Protein AF-A0A0Q4Y035-F1 (afdb_monomer_lite)

Secondary structure (DSSP, 8-state):
-HHHHHHHHHHHHHHHHHHHHHHHH---HHHHHSS----TT--SSS-SSS-TT--SPPPP-------

Radius of gyration: 29.1 Å; chains: 1; bounding box: 64×31×70 Å

Foldseek 3Di:
DVVVVVVVVVVVVVVVVVVVVVVVVDDPPCNVPVPPPCPLVCNPDDDNPDPPPDPPDDPDPPDDDDD

Sequence (67 aa):
MKAFIIALVVAVALGTLAAMLLNQQQRFAYQAFTTSGTRVSDPAGHSNLVGPQWNGVTPDPEKPSKS

pLDDT: mean 71.16, std 18.3, range [43.94, 98.25]

Structure (mmCIF, N/CA/C/O backbone):
data_AF-A0A0Q4Y035-F1
#
_entry.id   AF-A0A0Q4Y035-F1
#
loop_
_atom_site.group_PDB
_atom_site.id
_atom_site.type_symbol
_atom_site.label_atom_id
_atom_site.label_alt_id
_atom_site.label_comp_id
_atom_site.label_asym_id
_atom_site.label_entity_id
_atom_site.label_seq_id
_atom_site.pdbx_PDB_ins_code
_atom_site.Cartn_x
_atom_site.Cartn_y
_atom_site.Cartn_z
_atom_site.occupancy
_atom_site.B_iso_or_equiv
_atom_site.auth_seq_id
_atom_site.auth_comp_id
_atom_site.auth_asym_id
_atom_site.auth_atom_id
_atom_site.pdbx_PDB_model_num
ATOM 1 N N . MET A 1 1 ? -13.510 2.759 28.758 1.00 80.88 1 MET A N 1
ATOM 2 C CA . MET A 1 1 ? -13.311 1.683 27.754 1.00 80.88 1 MET A CA 1
ATOM 3 C C . MET A 1 1 ? -14.143 1.876 26.486 1.00 80.88 1 MET A C 1
ATOM 5 O O . MET A 1 1 ? -13.567 1.814 25.414 1.00 80.88 1 MET A O 1
ATOM 9 N N . LYS A 1 2 ? -15.451 2.177 26.563 1.00 87.94 2 LYS A N 1
ATOM 10 C CA . LYS A 1 2 ? -16.315 2.365 25.374 1.00 87.94 2 LYS A CA 1
ATOM 11 C C . LYS A 1 2 ? -15.772 3.385 24.357 1.00 87.94 2 LYS A C 1
ATOM 13 O O . LYS A 1 2 ? -15.669 3.069 23.182 1.00 87.94 2 LYS A O 1
ATOM 18 N N . ALA A 1 3 ? -15.341 4.560 24.822 1.00 94.88 3 ALA A N 1
ATOM 19 C CA . ALA A 1 3 ? -14.756 5.594 23.96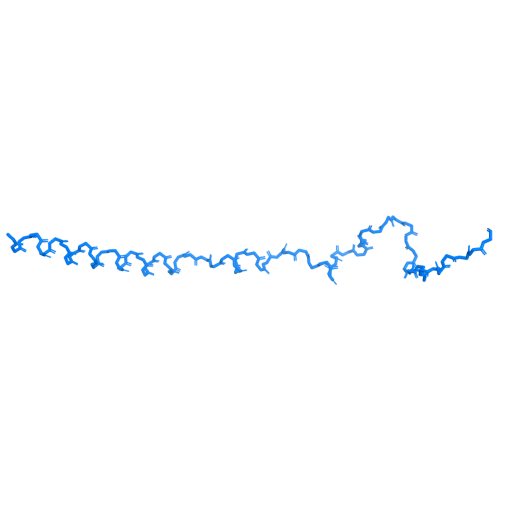0 1.00 94.88 3 A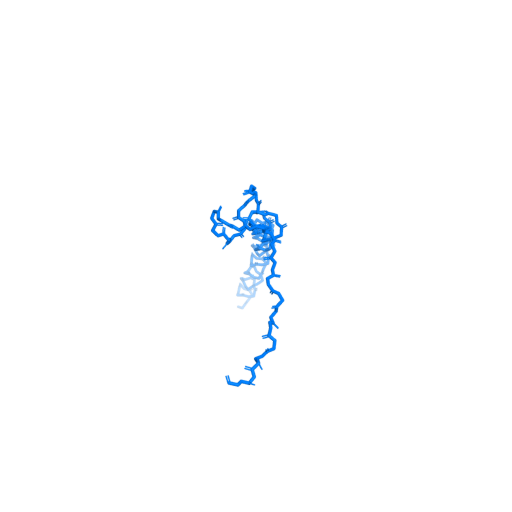LA A CA 1
ATOM 20 C C . ALA A 1 3 ? -13.468 5.139 23.249 1.00 94.88 3 ALA A C 1
ATOM 22 O O . ALA A 1 3 ? -13.264 5.457 22.084 1.00 94.88 3 ALA A O 1
ATOM 23 N N . PHE A 1 4 ? -12.630 4.347 23.924 1.00 95.75 4 PHE A N 1
ATOM 24 C CA . PHE A 1 4 ? -11.407 3.798 23.335 1.00 95.75 4 PHE A CA 1
ATOM 25 C C . PHE A 1 4 ? -11.718 2.778 22.233 1.00 95.75 4 PHE A C 1
ATOM 27 O O . PHE A 1 4 ? -11.125 2.831 21.161 1.00 95.75 4 PHE A O 1
ATOM 34 N N . ILE A 1 5 ? -12.697 1.896 22.463 1.00 97.31 5 ILE A N 1
ATOM 35 C CA . ILE A 1 5 ? -13.150 0.934 21.448 1.00 97.31 5 ILE A CA 1
ATOM 36 C C . ILE A 1 5 ? -13.719 1.671 20.229 1.00 97.31 5 ILE A C 1
ATOM 38 O O . ILE A 1 5 ? -13.397 1.320 19.100 1.00 97.31 5 ILE A O 1
ATOM 42 N N . ILE A 1 6 ? -14.506 2.730 20.440 1.00 97.62 6 ILE A N 1
ATOM 43 C CA . ILE A 1 6 ? -15.042 3.553 19.346 1.00 97.62 6 ILE A CA 1
ATOM 44 C C . ILE A 1 6 ? -13.904 4.210 18.553 1.00 97.62 6 ILE A C 1
ATOM 46 O O . ILE A 1 6 ? -13.908 4.150 17.327 1.00 97.62 6 ILE A O 1
ATOM 50 N N . ALA A 1 7 ? -12.904 4.779 19.230 1.00 96.81 7 ALA A N 1
ATOM 51 C CA . ALA A 1 7 ? -11.749 5.382 18.568 1.00 96.81 7 ALA A CA 1
ATOM 52 C C . ALA A 1 7 ? -10.965 4.364 17.723 1.00 96.81 7 ALA A C 1
ATOM 54 O O . ALA A 1 7 ? -10.584 4.674 16.597 1.00 96.81 7 ALA A O 1
ATOM 55 N N . LEU A 1 8 ? -10.782 3.138 18.228 1.00 97.69 8 LEU A N 1
ATOM 56 C CA . LEU A 1 8 ? -10.140 2.054 17.483 1.00 97.69 8 LEU A CA 1
ATOM 57 C C . LEU A 1 8 ? -10.918 1.717 16.202 1.00 97.69 8 LEU A C 1
ATOM 59 O O . LEU A 1 8 ? -10.329 1.638 15.128 1.00 97.69 8 LEU A O 1
ATOM 63 N N . VAL A 1 9 ? -12.242 1.560 16.304 1.00 97.88 9 VAL A N 1
ATOM 64 C CA . VAL A 1 9 ? -13.104 1.256 15.150 1.00 97.88 9 VAL A CA 1
ATOM 65 C C . VAL A 1 9 ? -13.034 2.370 14.105 1.00 97.88 9 VAL A C 1
ATOM 67 O O . VAL A 1 9 ? -12.880 2.090 12.917 1.00 97.88 9 VAL A O 1
ATOM 70 N N . VAL A 1 10 ? -13.084 3.631 14.539 1.00 98.12 10 VAL A N 1
ATOM 71 C CA . VAL A 1 10 ? -12.975 4.791 13.644 1.00 98.12 10 VAL A CA 1
ATOM 72 C C . VAL A 1 10 ? -11.604 4.842 12.968 1.00 98.12 10 VAL A C 1
ATOM 74 O O . VAL A 1 10 ? -11.534 5.081 11.765 1.00 98.12 10 VAL A O 1
ATOM 77 N N . ALA A 1 11 ? -10.519 4.570 13.695 1.00 98.06 11 ALA A N 1
ATOM 78 C CA . ALA A 1 11 ? -9.173 4.550 13.127 1.00 98.06 11 ALA A CA 1
ATOM 79 C C . ALA A 1 11 ? -9.022 3.472 12.041 1.00 98.06 11 ALA A C 1
ATOM 81 O O . ALA A 1 11 ? -8.494 3.754 10.965 1.00 98.06 11 ALA A O 1
ATOM 82 N N . VAL A 1 12 ? -9.535 2.261 12.288 1.00 98.25 12 VAL A N 1
ATOM 83 C CA . VAL A 1 12 ? -9.536 1.177 11.292 1.00 98.25 12 VAL A CA 1
ATOM 84 C C . VAL A 1 12 ? -10.365 1.571 10.068 1.00 98.25 12 VAL A C 1
ATOM 86 O O . VAL A 1 12 ? -9.898 1.423 8.938 1.00 98.25 12 VAL A O 1
ATOM 89 N N . ALA A 1 13 ? -11.558 2.136 10.275 1.00 98.12 13 ALA A N 1
ATOM 90 C CA . ALA A 1 13 ? -12.415 2.593 9.184 1.00 98.12 13 ALA A CA 1
ATOM 91 C C . ALA A 1 13 ? -11.720 3.661 8.320 1.00 98.12 13 ALA A C 1
ATOM 93 O O . ALA A 1 13 ? -11.661 3.524 7.099 1.00 98.12 13 ALA A O 1
ATOM 94 N N . LEU A 1 14 ? -11.114 4.676 8.939 1.00 98.25 14 LEU A N 1
ATOM 95 C CA . LEU A 1 14 ? -10.385 5.728 8.226 1.00 98.25 14 LEU A CA 1
ATOM 96 C C . LEU A 1 14 ? -9.166 5.183 7.473 1.00 98.25 14 LEU A C 1
ATOM 98 O O . LEU A 1 14 ? -8.952 5.556 6.322 1.00 98.25 14 LEU A O 1
ATOM 102 N N . GLY A 1 15 ? -8.399 4.275 8.083 1.00 97.12 15 GLY A N 1
ATOM 103 C CA . GLY A 1 15 ? -7.247 3.646 7.434 1.00 97.12 15 GLY A CA 1
ATOM 104 C C . GLY A 1 15 ? -7.641 2.839 6.196 1.00 97.12 15 GLY A C 1
ATOM 105 O O . GLY A 1 15 ? -7.008 2.962 5.149 1.00 97.12 15 GLY A O 1
ATOM 106 N N . THR A 1 16 ? -8.725 2.062 6.289 1.00 96.81 16 THR A N 1
ATOM 107 C CA . THR A 1 16 ? -9.231 1.269 5.155 1.00 96.81 16 THR A CA 1
ATOM 108 C C . THR A 1 16 ? -9.721 2.159 4.012 1.00 96.81 16 THR A C 1
ATOM 110 O O . THR A 1 16 ? -9.332 1.943 2.864 1.00 96.81 16 THR A O 1
ATOM 113 N N . LEU A 1 17 ? -10.483 3.214 4.320 1.00 96.69 17 LEU A N 1
ATOM 114 C CA . LEU A 1 17 ? -10.941 4.199 3.338 1.00 96.69 17 LEU A CA 1
ATOM 115 C C . LEU A 1 17 ? -9.772 4.902 2.644 1.00 96.69 17 LEU A C 1
ATOM 117 O O . LEU A 1 17 ? -9.750 4.991 1.416 1.00 96.69 17 LEU A O 1
ATOM 121 N N . ALA A 1 18 ? -8.781 5.360 3.412 1.00 95.31 18 ALA A N 1
ATOM 122 C CA . ALA A 1 18 ? -7.600 6.022 2.871 1.00 95.31 18 ALA A CA 1
ATOM 123 C C . ALA A 1 18 ? -6.802 5.097 1.939 1.00 95.31 18 ALA A C 1
ATOM 125 O O . ALA A 1 18 ? -6.403 5.523 0.857 1.00 95.31 18 ALA A O 1
ATOM 126 N N . ALA A 1 19 ? -6.617 3.826 2.313 1.00 93.88 19 ALA A N 1
ATOM 127 C CA . ALA A 1 19 ? -5.924 2.845 1.480 1.00 93.88 19 ALA A CA 1
ATOM 128 C C . ALA A 1 19 ? -6.656 2.586 0.153 1.00 93.88 19 ALA A C 1
ATOM 130 O O . ALA A 1 19 ? -6.020 2.535 -0.900 1.00 93.88 19 ALA A O 1
ATOM 131 N N . MET A 1 20 ? -7.990 2.472 0.181 1.00 93.06 20 MET A N 1
ATOM 132 C CA . MET A 1 20 ? -8.794 2.282 -1.031 1.00 93.06 20 MET A CA 1
ATOM 133 C C . MET A 1 20 ? -8.703 3.487 -1.972 1.00 93.06 20 MET A C 1
ATOM 135 O O . MET A 1 20 ? -8.491 3.306 -3.171 1.00 93.06 20 MET A O 1
ATOM 139 N N . LEU A 1 21 ? -8.817 4.706 -1.433 1.00 91.75 21 LEU A N 1
ATOM 140 C CA . LEU A 1 21 ? -8.665 5.940 -2.208 1.00 91.75 21 LEU A CA 1
ATOM 141 C C . LEU A 1 21 ? -7.264 6.064 -2.809 1.00 91.75 21 LEU A C 1
ATOM 143 O O . LEU A 1 21 ? -7.126 6.384 -3.988 1.00 91.75 21 LEU A O 1
ATOM 147 N N . LEU A 1 22 ? -6.225 5.782 -2.022 1.00 88.06 22 LEU A N 1
ATOM 148 C CA . LEU A 1 22 ? -4.846 5.874 -2.488 1.00 88.06 22 LEU A CA 1
ATOM 149 C C . LEU A 1 22 ? -4.572 4.884 -3.627 1.00 88.06 22 LEU A C 1
ATOM 151 O O . LEU A 1 22 ? -3.982 5.265 -4.636 1.00 88.06 22 LEU A O 1
ATOM 155 N N . ASN A 1 23 ? -5.085 3.656 -3.520 1.00 84.19 23 ASN A N 1
ATOM 156 C CA . ASN A 1 23 ? -4.937 2.630 -4.551 1.00 84.19 23 ASN A CA 1
ATOM 157 C C . ASN A 1 23 ? -5.580 3.031 -5.894 1.00 84.19 23 ASN A C 1
ATOM 159 O O . ASN A 1 23 ? -5.100 2.629 -6.948 1.00 84.19 23 ASN A O 1
ATOM 163 N N . GLN A 1 24 ? -6.634 3.857 -5.885 1.00 80.50 24 GLN 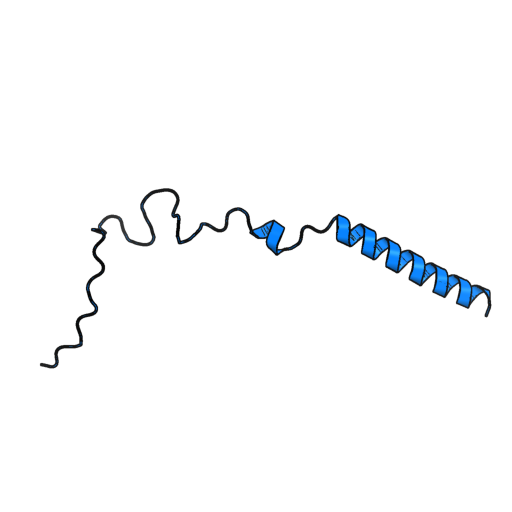A N 1
ATOM 164 C CA . GLN A 1 24 ? -7.229 4.388 -7.120 1.00 80.50 24 GLN A CA 1
ATOM 165 C C . GLN A 1 24 ? -6.369 5.466 -7.793 1.00 80.50 24 GLN A C 1
ATOM 167 O O . GLN A 1 24 ? -6.464 5.652 -9.003 1.00 80.50 24 GLN A O 1
ATOM 172 N N . GLN A 1 25 ? -5.558 6.198 -7.025 1.00 78.62 25 GLN A N 1
ATOM 173 C CA . GLN A 1 25 ? -4.727 7.294 -7.536 1.00 78.62 25 GLN A CA 1
ATOM 174 C C . GLN A 1 25 ? -3.308 6.842 -7.914 1.00 78.62 25 GLN A C 1
ATOM 176 O O . GLN A 1 25 ? -2.613 7.523 -8.670 1.00 78.62 25 GLN A O 1
ATOM 181 N N . GLN A 1 26 ? -2.855 5.693 -7.411 1.00 74.25 26 GLN A N 1
ATOM 182 C CA . GLN A 1 26 ? -1.539 5.147 -7.722 1.00 74.25 26 GLN A CA 1
ATOM 183 C C . GLN A 1 26 ? -1.544 4.463 -9.097 1.00 74.25 26 GLN A C 1
ATOM 185 O O . GLN A 1 26 ? -2.110 3.388 -9.278 1.00 74.25 26 GLN A O 1
ATOM 190 N N . ARG A 1 27 ? -0.850 5.049 -10.083 1.00 66.25 27 ARG A N 1
ATOM 191 C CA . ARG A 1 27 ? -0.482 4.316 -11.307 1.00 66.25 27 ARG A CA 1
ATOM 192 C C . ARG A 1 27 ? 0.480 3.202 -10.909 1.00 66.25 27 ARG A C 1
ATOM 194 O O . ARG A 1 27 ? 1.541 3.478 -10.348 1.00 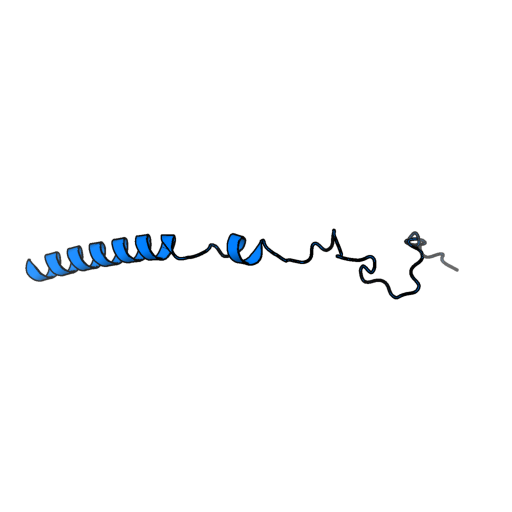66.25 27 ARG A O 1
ATOM 201 N N . PHE A 1 28 ? 0.128 1.952 -11.200 1.00 65.06 28 PHE A N 1
ATOM 202 C CA . PHE A 1 28 ? 1.033 0.836 -10.949 1.00 65.06 28 PHE A CA 1
ATOM 203 C C . PHE A 1 28 ? 2.357 1.057 -11.685 1.00 65.06 28 PHE A C 1
ATOM 205 O O . PHE A 1 28 ? 2.356 1.490 -12.837 1.00 65.06 28 PHE A O 1
ATOM 212 N N . ALA A 1 29 ? 3.482 0.730 -11.042 1.00 59.94 29 ALA A N 1
ATOM 213 C CA . ALA A 1 29 ? 4.814 0.957 -11.604 1.00 59.94 29 ALA A CA 1
ATOM 214 C C . ALA A 1 29 ? 4.954 0.376 -13.022 1.00 59.94 29 ALA A C 1
ATOM 216 O O . ALA A 1 29 ? 5.481 1.042 -13.907 1.00 59.94 29 ALA A O 1
ATOM 217 N N . TYR A 1 30 ? 4.382 -0.805 -13.284 1.00 57.94 30 TYR A N 1
ATOM 218 C CA . TYR A 1 30 ? 4.383 -1.370 -14.633 1.00 57.94 30 TYR A CA 1
ATOM 219 C C . TYR A 1 30 ? 3.684 -0.450 -15.643 1.00 57.94 30 TYR A C 1
ATOM 221 O O . TYR A 1 30 ? 4.247 -0.221 -16.698 1.00 57.94 30 TYR A O 1
ATOM 229 N N . GLN A 1 31 ? 2.541 0.159 -15.304 1.00 62.16 31 GLN A N 1
ATOM 230 C CA . GLN A 1 31 ? 1.808 1.089 -16.178 1.00 62.16 31 GLN A CA 1
ATOM 231 C C . GLN A 1 31 ? 2.529 2.430 -16.371 1.00 62.16 31 GLN A C 1
ATOM 233 O O . GLN A 1 31 ? 2.386 3.061 -17.419 1.00 62.16 31 GLN A O 1
ATOM 238 N N . ALA A 1 32 ? 3.274 2.886 -15.359 1.00 62.00 32 ALA A N 1
ATOM 239 C CA . ALA A 1 32 ? 4.054 4.120 -15.423 1.00 62.00 32 ALA A CA 1
ATOM 240 C C . ALA A 1 32 ? 5.309 3.972 -16.303 1.00 62.00 32 ALA A C 1
ATOM 242 O O . ALA A 1 32 ? 5.693 4.930 -16.966 1.00 62.00 32 ALA A O 1
ATOM 243 N N . PHE A 1 33 ? 5.902 2.774 -16.356 1.00 58.38 33 PHE A N 1
ATOM 244 C CA . PHE A 1 33 ? 7.126 2.498 -17.117 1.00 58.38 33 PHE A CA 1
ATOM 245 C C . PHE A 1 33 ? 6.903 1.681 -18.407 1.00 58.38 33 PHE A C 1
ATOM 247 O O . PHE A 1 33 ? 7.848 1.482 -19.165 1.00 58.38 33 PHE A O 1
ATOM 254 N N . THR A 1 34 ? 5.676 1.235 -18.720 1.00 58.06 34 THR A N 1
ATOM 255 C CA . THR A 1 34 ? 5.368 0.527 -19.986 1.00 58.06 34 THR A CA 1
ATOM 256 C C . THR A 1 34 ? 5.351 1.414 -21.232 1.00 58.06 34 THR A C 1
ATOM 258 O O . THR A 1 34 ? 5.234 0.893 -22.338 1.00 58.06 34 THR A O 1
ATOM 261 N N . THR A 1 35 ? 5.473 2.734 -21.101 1.00 59.78 35 THR A N 1
ATOM 262 C CA . THR A 1 35 ? 5.591 3.644 -22.248 1.00 59.78 35 THR A CA 1
ATOM 263 C C . THR A 1 35 ? 6.993 4.246 -22.283 1.00 59.78 35 THR A C 1
ATOM 265 O O . THR A 1 35 ? 7.399 4.915 -21.341 1.00 59.78 35 THR A O 1
ATOM 268 N N . SER A 1 36 ? 7.678 3.986 -23.401 1.00 56.69 36 SER A N 1
ATOM 269 C CA . SER A 1 36 ? 9.013 4.439 -23.816 1.00 56.69 36 SER A CA 1
ATOM 270 C C . SER A 1 36 ? 10.232 3.838 -23.112 1.00 56.69 36 SER A C 1
ATOM 272 O O . SER A 1 36 ? 11.291 4.462 -23.078 1.00 56.69 36 SER A O 1
ATOM 274 N N . GLY A 1 37 ? 10.151 2.588 -22.649 1.00 55.28 37 GLY A N 1
ATOM 275 C CA . GLY A 1 37 ? 11.328 1.733 -22.782 1.00 55.28 37 GLY A CA 1
ATOM 276 C C . GLY A 1 37 ? 11.580 1.587 -24.278 1.00 55.28 37 GLY A C 1
ATOM 277 O O . GLY A 1 37 ? 10.771 0.957 -24.961 1.00 55.28 37 GLY A O 1
ATOM 278 N N . THR A 1 38 ? 12.618 2.242 -24.799 1.00 54.88 38 THR A N 1
ATOM 279 C CA . THR A 1 38 ? 13.160 1.980 -26.134 1.00 54.88 38 THR A CA 1
ATOM 280 C C . THR A 1 38 ? 13.219 0.471 -26.290 1.00 54.88 38 THR A C 1
ATOM 282 O O . THR A 1 38 ? 13.995 -0.208 -25.615 1.00 54.88 38 THR A O 1
ATOM 285 N N . ARG A 1 39 ? 12.314 -0.095 -27.095 1.00 52.62 39 ARG A N 1
ATOM 286 C CA . ARG A 1 39 ? 12.394 -1.510 -27.416 1.00 52.62 39 ARG A CA 1
ATOM 287 C C . ARG A 1 39 ? 13.775 -1.674 -28.035 1.00 52.62 39 ARG A C 1
ATOM 289 O O . ARG A 1 39 ? 14.041 -1.115 -29.086 1.00 52.62 39 ARG A O 1
ATOM 296 N N . VAL A 1 40 ? 14.661 -2.428 -27.389 1.00 53.53 40 VAL A N 1
ATOM 297 C CA . VAL A 1 40 ? 15.946 -2.832 -27.993 1.00 53.53 40 VAL A CA 1
ATOM 298 C C . VAL A 1 40 ? 15.698 -3.639 -29.285 1.00 53.53 40 VAL A C 1
ATOM 300 O O . VAL A 1 40 ? 16.591 -3.813 -30.108 1.00 53.53 40 VAL A O 1
ATOM 303 N N . SER A 1 41 ? 14.455 -4.089 -29.489 1.00 50.19 41 SER A N 1
ATOM 304 C CA . SER A 1 41 ? 13.945 -4.688 -30.719 1.00 50.19 41 SER A CA 1
ATOM 305 C C . SER A 1 41 ? 13.342 -3.707 -31.739 1.00 50.19 41 SER A C 1
ATOM 307 O O . SER A 1 41 ? 13.051 -4.140 -32.847 1.00 50.19 41 SER A O 1
ATOM 309 N N . ASP A 1 42 ? 13.160 -2.425 -31.408 1.00 54.31 42 ASP A N 1
ATOM 310 C CA . ASP A 1 42 ? 12.758 -1.369 -32.348 1.00 54.31 42 ASP A CA 1
ATOM 311 C C . ASP A 1 42 ? 13.544 -0.078 -32.044 1.00 54.31 42 ASP A C 1
ATOM 313 O O . ASP A 1 42 ? 13.054 0.832 -31.360 1.00 54.31 42 ASP A O 1
ATOM 317 N N . PRO A 1 43 ? 14.820 -0.024 -32.463 1.00 53.72 43 PRO A N 1
ATOM 318 C CA . PRO A 1 43 ? 15.594 1.197 -32.407 1.00 53.72 43 PRO A CA 1
ATOM 319 C C . PRO A 1 43 ? 14.934 2.145 -33.400 1.00 53.72 43 PRO A C 1
ATOM 321 O O . PRO A 1 43 ? 15.053 1.956 -34.609 1.00 53.72 43 PRO A O 1
ATOM 324 N N . ALA A 1 44 ? 14.214 3.145 -32.899 1.00 47.06 44 ALA A N 1
ATOM 325 C CA . ALA A 1 44 ? 13.703 4.223 -33.729 1.00 47.06 44 ALA A CA 1
ATOM 326 C C . ALA A 1 44 ? 14.871 4.822 -34.540 1.00 47.06 44 ALA A C 1
ATOM 328 O O . ALA A 1 44 ? 15.660 5.607 -34.020 1.00 47.06 44 ALA A O 1
ATOM 329 N N . GLY A 1 45 ? 14.988 4.399 -35.802 1.00 51.16 45 GLY A N 1
ATOM 330 C CA . GLY A 1 45 ? 16.020 4.822 -36.744 1.00 51.16 45 GLY A CA 1
ATOM 331 C C . GLY A 1 45 ? 17.340 4.044 -36.669 1.00 51.16 45 GLY A C 1
ATOM 332 O O . GLY A 1 45 ? 18.304 4.533 -36.108 1.00 51.16 45 GLY A O 1
ATOM 333 N N . HIS A 1 46 ? 17.417 2.874 -37.311 1.00 48.91 46 HIS A N 1
ATOM 334 C CA . HIS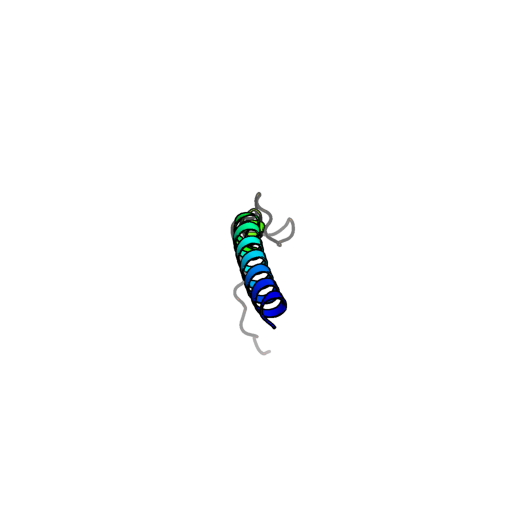 A 1 46 ? 18.579 2.399 -38.096 1.00 48.91 46 HIS A CA 1
ATOM 335 C C . HIS A 1 46 ? 20.021 2.449 -37.520 1.00 48.91 46 HIS A C 1
ATOM 337 O O . HIS A 1 46 ? 20.973 2.344 -38.291 1.00 48.91 46 HIS A O 1
ATOM 343 N N . SER A 1 47 ? 20.237 2.538 -36.209 1.00 53.53 47 SER A N 1
ATOM 344 C CA . SER A 1 47 ? 21.592 2.505 -35.623 1.00 53.53 47 SER A CA 1
ATOM 345 C C . SER A 1 47 ? 21.593 1.832 -34.251 1.00 53.53 47 SER A C 1
ATOM 347 O O . SER A 1 47 ? 21.864 2.419 -33.206 1.00 53.53 47 SER A O 1
ATOM 349 N N . ASN A 1 48 ? 21.250 0.544 -34.259 1.00 52.75 48 ASN A N 1
ATOM 350 C CA . ASN A 1 48 ? 21.264 -0.308 -33.077 1.00 52.75 48 ASN A CA 1
ATOM 351 C C . ASN A 1 48 ? 22.711 -0.607 -32.648 1.00 52.75 48 ASN A C 1
ATOM 353 O O . ASN A 1 48 ? 23.317 -1.481 -33.247 1.00 52.75 48 ASN A O 1
ATOM 357 N N . LEU A 1 49 ? 23.260 0.111 -31.655 1.00 60.03 49 LEU A N 1
ATOM 358 C CA . LEU A 1 49 ? 24.518 -0.154 -30.900 1.00 60.03 49 LEU A CA 1
ATOM 359 C C . LEU A 1 49 ? 25.818 -0.419 -31.684 1.00 60.03 49 LEU A C 1
ATOM 361 O O . LEU A 1 49 ? 26.883 -0.616 -31.104 1.00 60.03 49 LEU A O 1
ATOM 365 N N . VAL A 1 50 ? 25.742 -0.407 -32.995 1.00 58.22 50 VAL A N 1
ATOM 366 C CA . VAL A 1 50 ? 26.818 -0.667 -33.925 1.00 58.22 50 VAL A CA 1
ATOM 367 C C . VAL A 1 50 ? 27.221 0.663 -34.543 1.00 58.22 50 VAL A C 1
ATOM 369 O O . VAL A 1 50 ? 26.379 1.497 -34.880 1.00 58.22 50 VAL A O 1
ATOM 372 N N . GLY A 1 51 ? 28.527 0.907 -34.618 1.00 59.69 51 GLY A N 1
ATOM 373 C CA . GLY A 1 51 ? 29.048 2.157 -35.159 1.00 59.69 51 GLY A CA 1
ATOM 374 C C . GLY A 1 51 ? 28.630 2.380 -36.622 1.00 59.69 51 GLY A C 1
ATOM 375 O O . GLY A 1 51 ? 28.145 1.455 -37.277 1.00 59.69 51 GLY A O 1
ATOM 376 N N . PRO A 1 52 ? 28.887 3.577 -37.180 1.00 63.72 52 PRO A N 1
ATOM 377 C CA . PRO A 1 52 ? 28.457 3.983 -38.527 1.00 63.72 52 PRO A CA 1
ATOM 378 C C . PRO A 1 52 ? 28.893 3.071 -39.690 1.00 63.72 52 PRO A C 1
ATOM 380 O O . PRO A 1 52 ? 28.496 3.300 -40.825 1.00 63.72 52 PRO A O 1
ATOM 383 N N . GLN A 1 53 ? 29.746 2.078 -39.433 1.00 64.12 53 GLN A N 1
ATOM 384 C CA . GLN A 1 53 ? 30.345 1.190 -40.428 1.00 64.12 53 GLN A CA 1
ATOM 385 C C . GLN A 1 53 ? 29.793 -0.243 -40.402 1.00 64.12 53 GLN A C 1
ATOM 387 O O . GLN A 1 53 ? 30.352 -1.123 -41.053 1.00 64.12 53 GLN A O 1
ATOM 392 N N . TRP A 1 54 ? 28.729 -0.524 -39.646 1.00 66.00 54 TRP A N 1
ATOM 393 C CA . TRP A 1 54 ? 28.181 -1.878 -39.608 1.00 66.00 54 TRP A CA 1
ATOM 394 C C . TRP A 1 54 ? 27.468 -2.253 -40.904 1.00 66.00 54 TRP A C 1
ATOM 396 O O . TRP A 1 54 ? 26.577 -1.553 -41.374 1.00 66.00 54 TRP A O 1
ATOM 406 N N . ASN A 1 55 ? 27.846 -3.403 -41.452 1.00 68.88 55 ASN A N 1
ATOM 407 C CA . ASN A 1 55 ? 27.344 -3.944 -42.712 1.00 68.88 55 ASN A CA 1
ATOM 408 C C . ASN A 1 55 ? 26.209 -4.973 -42.531 1.00 68.88 55 ASN A C 1
ATOM 410 O O . ASN A 1 55 ? 25.861 -5.663 -43.485 1.00 68.88 55 ASN A O 1
ATOM 414 N N . GLY A 1 56 ? 25.653 -5.113 -41.323 1.00 66.12 56 GLY A N 1
ATOM 415 C CA . GLY A 1 56 ? 24.554 -6.045 -41.046 1.00 66.12 56 GLY A CA 1
ATOM 416 C C . GLY A 1 56 ? 24.960 -7.520 -40.950 1.00 66.12 56 GLY A C 1
ATOM 417 O O . GLY A 1 56 ? 24.089 -8.367 -40.770 1.00 66.12 56 GLY A O 1
ATOM 418 N N . VAL A 1 57 ? 26.254 -7.847 -41.047 1.00 70.56 57 VAL A N 1
ATOM 419 C CA . VAL A 1 57 ? 26.755 -9.222 -40.933 1.00 70.56 57 VAL A CA 1
ATOM 420 C C . VAL A 1 57 ? 27.289 -9.440 -39.522 1.00 70.56 57 VAL A C 1
ATOM 422 O O . VAL A 1 57 ? 28.192 -8.736 -39.071 1.00 70.56 57 VAL A O 1
ATOM 425 N N . THR A 1 58 ? 26.731 -10.415 -38.808 1.00 63.12 58 THR A N 1
ATOM 426 C CA . THR A 1 58 ? 27.331 -10.936 -37.576 1.00 63.12 58 THR A CA 1
ATOM 427 C C . THR A 1 58 ? 28.382 -11.968 -37.986 1.00 63.12 58 THR A C 1
ATOM 429 O O . THR A 1 58 ? 28.004 -12.958 -38.613 1.00 63.12 58 THR A O 1
ATOM 432 N N . PRO A 1 59 ? 29.681 -11.762 -37.697 1.00 59.25 59 PRO A N 1
ATOM 433 C CA . PRO A 1 59 ? 30.682 -12.794 -37.931 1.00 59.25 59 PRO A CA 1
ATOM 434 C C . PRO A 1 59 ? 30.301 -14.040 -37.133 1.00 59.25 59 PRO A C 1
ATOM 436 O O . PRO A 1 59 ? 29.992 -13.941 -35.943 1.00 59.25 59 PRO A O 1
ATOM 439 N N . ASP A 1 60 ? 30.301 -15.195 -37.790 1.00 60.81 60 ASP A N 1
ATOM 440 C CA . ASP A 1 60 ? 30.173 -16.481 -37.110 1.00 60.81 60 ASP A CA 1
ATOM 441 C C . ASP A 1 60 ? 31.341 -16.574 -36.108 1.00 60.81 60 ASP A C 1
ATOM 443 O O . ASP A 1 60 ? 32.473 -16.267 -36.502 1.00 60.81 60 ASP A O 1
ATOM 447 N N . PRO A 1 61 ? 31.125 -16.893 -34.817 1.00 60.09 61 PRO A N 1
ATOM 448 C CA . PRO A 1 61 ? 32.225 -17.039 -33.876 1.00 60.09 61 PRO A CA 1
ATOM 449 C C . PRO A 1 61 ? 33.094 -18.216 -34.325 1.00 60.09 61 PRO A C 1
ATOM 451 O O . PRO A 1 61 ? 32.816 -19.374 -34.009 1.00 60.09 61 PRO A O 1
ATOM 454 N N . GLU A 1 62 ? 34.141 -17.918 -35.094 1.00 57.75 62 GLU A N 1
ATOM 455 C CA . GLU A 1 62 ? 35.155 -18.883 -35.487 1.00 57.75 62 GLU A CA 1
ATOM 456 C C . GLU A 1 62 ? 35.656 -19.578 -34.220 1.00 57.75 62 GLU A C 1
ATOM 458 O O . GLU A 1 62 ? 36.210 -18.960 -33.305 1.00 57.75 62 GLU A O 1
ATOM 463 N N . LYS A 1 63 ? 35.417 -20.894 -34.154 1.00 57.44 63 LYS A N 1
ATOM 464 C CA . LYS A 1 63 ? 36.076 -21.781 -33.195 1.00 57.44 63 LYS A CA 1
ATOM 465 C C . LYS A 1 63 ? 37.570 -21.449 -33.204 1.00 57.44 63 LYS A C 1
ATOM 467 O O . LYS A 1 63 ? 38.130 -21.306 -34.290 1.00 57.44 63 LYS A O 1
ATOM 472 N N . PRO A 1 64 ? 38.232 -21.379 -32.038 1.00 50.91 64 PRO A N 1
ATOM 473 C CA . PRO A 1 64 ? 39.641 -21.030 -31.986 1.00 50.91 64 PRO A CA 1
ATOM 474 C C . PRO A 1 64 ? 40.429 -22.075 -32.778 1.00 50.91 64 PRO A C 1
ATOM 476 O O . PRO A 1 64 ? 40.516 -23.239 -32.374 1.00 50.91 64 PRO A O 1
ATOM 479 N N . SER A 1 65 ? 40.973 -21.670 -33.924 1.00 46.03 65 SER A N 1
ATOM 480 C CA . SER A 1 65 ? 41.930 -22.486 -34.656 1.00 46.03 65 SER A CA 1
ATOM 481 C C . SER A 1 65 ? 43.218 -22.501 -33.842 1.00 46.03 65 SER A C 1
ATOM 483 O O . SER A 1 65 ? 43.884 -21.479 -33.688 1.00 46.03 65 SER A O 1
ATOM 485 N N . LYS A 1 66 ? 43.535 -23.657 -33.251 1.00 48.81 66 LYS A N 1
ATOM 486 C CA . LYS A 1 66 ? 44.870 -23.920 -32.717 1.00 48.81 66 LYS A CA 1
ATOM 487 C C . LYS A 1 66 ? 45.846 -23.984 -33.891 1.00 48.81 66 LYS A C 1
ATOM 489 O O . LYS A 1 66 ? 45.785 -24.948 -34.651 1.00 48.81 66 LYS A O 1
ATOM 494 N N . SER A 1 67 ? 46.769 -23.033 -33.967 1.00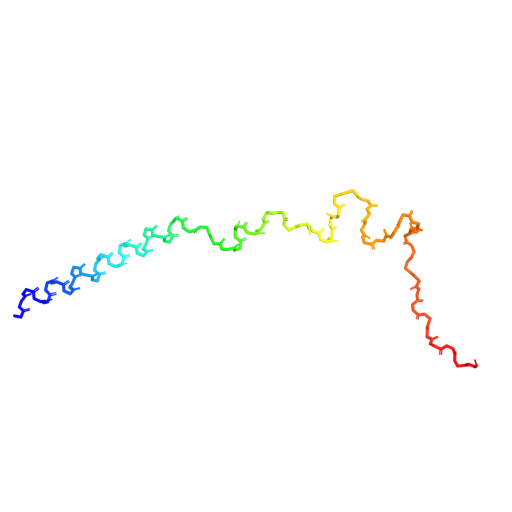 43.94 67 SER A N 1
ATOM 495 C CA . SER A 1 67 ? 48.148 -23.233 -34.430 1.00 43.94 67 SER A CA 1
ATOM 496 C C . SER A 1 67 ? 48.981 -22.005 -34.115 1.00 43.94 67 SER A C 1
ATOM 498 O O . SER A 1 67 ? 48.482 -20.889 -34.357 1.00 43.94 67 SER A O 1
#